Protein AF-M0D7P7-F1 (afdb_monomer_lite)

Structure (mmCIF, N/CA/C/O backbone):
data_AF-M0D7P7-F1
#
_entry.id   AF-M0D7P7-F1
#
loop_
_atom_site.group_PDB
_atom_site.id
_atom_site.type_symbol
_atom_site.label_atom_id
_atom_site.label_alt_id
_atom_site.label_comp_id
_atom_site.label_asym_id
_atom_site.label_entity_id
_atom_site.label_seq_id
_atom_site.pdbx_PDB_ins_code
_atom_site.Cartn_x
_atom_site.Cartn_y
_atom_site.Cartn_z
_atom_site.occupancy
_atom_site.B_iso_or_equiv
_atom_site.auth_seq_id
_atom_site.auth_comp_id
_atom_site.auth_asym_id
_atom_site.auth_atom_id
_atom_site.pdbx_PDB_model_num
ATOM 1 N N . MET A 1 1 ? -16.790 -7.382 10.205 1.00 41.47 1 MET A N 1
ATOM 2 C CA . MET A 1 1 ? -16.372 -6.067 9.677 1.00 41.47 1 MET A CA 1
ATOM 3 C C . MET A 1 1 ? -14.909 -6.194 9.312 1.00 41.47 1 MET A C 1
ATOM 5 O O . MET A 1 1 ? -14.154 -6.614 10.179 1.00 41.47 1 MET A O 1
ATOM 9 N N . ALA A 1 2 ? -14.524 -5.934 8.061 1.00 47.59 2 ALA A N 1
ATOM 10 C CA . ALA A 1 2 ? -13.108 -5.778 7.738 1.00 47.59 2 ALA A CA 1
ATOM 11 C C . ALA A 1 2 ? -12.615 -4.567 8.537 1.00 47.59 2 ALA A C 1
ATOM 13 O O . ALA A 1 2 ? -13.208 -3.494 8.437 1.00 47.59 2 ALA A O 1
ATOM 14 N N . ALA A 1 3 ? -11.650 -4.773 9.429 1.00 62.81 3 ALA A N 1
ATOM 15 C CA . ALA A 1 3 ? -11.081 -3.677 10.194 1.00 62.81 3 ALA A CA 1
ATOM 16 C C . ALA A 1 3 ? -10.402 -2.726 9.204 1.00 62.81 3 ALA A C 1
ATOM 18 O O . ALA A 1 3 ? -9.564 -3.162 8.416 1.00 62.81 3 ALA A O 1
ATOM 19 N N . GLU A 1 4 ? -10.799 -1.455 9.206 1.00 78.50 4 GLU A N 1
ATOM 20 C CA . GLU A 1 4 ? -10.105 -0.446 8.413 1.00 78.50 4 GLU A CA 1
ATOM 21 C C . GLU A 1 4 ? -8.648 -0.377 8.876 1.00 78.50 4 GLU A C 1
ATOM 23 O O . GLU A 1 4 ? -8.371 -0.303 10.076 1.00 78.50 4 GLU A O 1
ATOM 28 N N . LEU A 1 5 ? -7.714 -0.427 7.924 1.00 82.81 5 LEU A N 1
ATOM 29 C CA . LEU A 1 5 ? -6.296 -0.294 8.231 1.00 82.81 5 LEU A CA 1
ATOM 30 C C . LEU A 1 5 ? -6.029 1.082 8.840 1.00 82.81 5 LEU A C 1
ATOM 32 O O . LEU A 1 5 ? -6.449 2.105 8.288 1.00 82.81 5 LEU A O 1
ATOM 36 N N . THR A 1 6 ? -5.281 1.088 9.940 1.00 89.06 6 THR A N 1
ATOM 37 C CA . THR A 1 6 ? -4.703 2.309 10.511 1.00 89.06 6 THR A CA 1
ATOM 38 C C . THR A 1 6 ? -3.663 2.900 9.556 1.00 89.06 6 THR A C 1
ATOM 40 O O . THR A 1 6 ? -3.126 2.194 8.700 1.00 89.06 6 THR A O 1
ATOM 43 N N . ASP A 1 7 ? -3.334 4.182 9.707 1.00 87.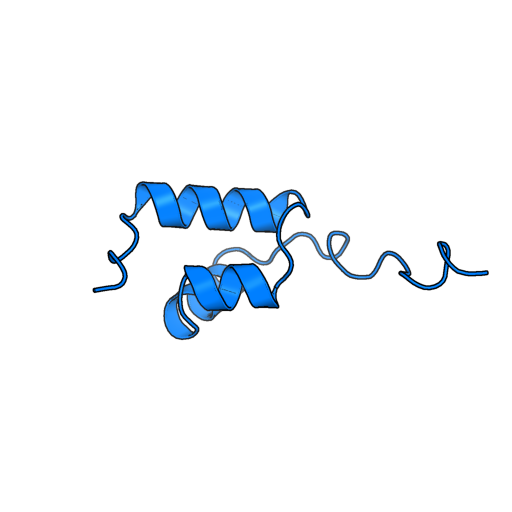31 7 ASP A N 1
ATOM 44 C CA . ASP A 1 7 ? -2.373 4.843 8.813 1.00 87.31 7 ASP A CA 1
ATOM 45 C C . ASP A 1 7 ? -0.984 4.180 8.837 1.00 87.31 7 ASP A C 1
ATOM 47 O O . ASP A 1 7 ? -0.373 4.006 7.785 1.00 87.31 7 ASP A O 1
ATOM 51 N N . ALA A 1 8 ? -0.541 3.691 10.002 1.00 88.62 8 ALA A N 1
ATOM 52 C CA . ALA A 1 8 ? 0.707 2.935 10.131 1.00 88.62 8 ALA A CA 1
ATOM 53 C C . ALA A 1 8 ? 0.687 1.625 9.323 1.00 88.62 8 ALA A C 1
ATOM 55 O O . ALA A 1 8 ? 1.660 1.279 8.658 1.00 88.62 8 ALA A O 1
ATOM 56 N N . GLN A 1 9 ? -0.442 0.912 9.323 1.00 90.31 9 GLN 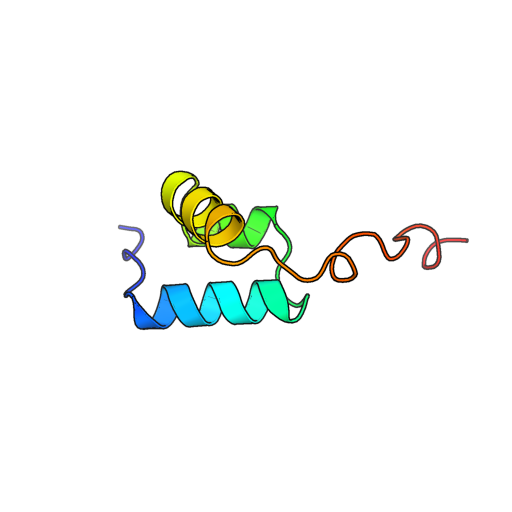A N 1
ATOM 57 C CA . GLN A 1 9 ? -0.589 -0.316 8.538 1.00 90.31 9 GLN A CA 1
ATOM 58 C C . GLN A 1 9 ? -0.633 -0.028 7.036 1.00 90.31 9 GLN A C 1
ATOM 60 O O . GLN A 1 9 ? -0.133 -0.824 6.246 1.00 90.31 9 GLN A O 1
ATOM 65 N N . ARG A 1 10 ? -1.207 1.107 6.621 1.00 90.69 10 ARG A N 1
ATOM 66 C CA . ARG A 1 10 ? -1.202 1.522 5.209 1.00 90.69 10 ARG A CA 1
ATOM 67 C C . ARG A 1 10 ? 0.211 1.819 4.723 1.00 90.69 10 ARG A C 1
ATOM 69 O O . ARG A 1 10 ? 0.576 1.398 3.627 1.00 90.69 10 ARG A O 1
ATOM 76 N N . GLU A 1 11 ? 1.005 2.499 5.545 1.00 90.44 11 GLU A N 1
ATOM 77 C CA . GLU A 1 11 ? 2.416 2.755 5.258 1.00 90.44 11 GLU A CA 1
ATOM 78 C C . GLU A 1 11 ? 3.211 1.448 5.151 1.00 90.44 11 GLU A C 1
ATOM 80 O O . GLU A 1 11 ? 3.982 1.263 4.211 1.00 90.44 11 GLU A O 1
ATOM 85 N N . GLU A 1 12 ? 2.974 0.495 6.052 1.00 92.31 12 GLU A N 1
ATOM 86 C CA . GLU A 1 12 ? 3.620 -0.816 6.004 1.00 92.31 12 GLU A CA 1
ATOM 87 C C . GLU A 1 12 ? 3.237 -1.606 4.744 1.00 92.31 12 GLU A C 1
ATOM 89 O O . GLU A 1 12 ? 4.116 -2.088 4.031 1.00 92.31 12 GLU A O 1
ATOM 94 N N . VAL A 1 13 ? 1.948 -1.667 4.397 1.00 91.19 13 VAL A N 1
ATOM 95 C CA . VAL A 1 13 ? 1.467 -2.299 3.154 1.00 91.19 13 VAL A CA 1
ATOM 96 C C . VAL A 1 13 ? 2.100 -1.649 1.919 1.00 91.19 13 VAL A C 1
ATOM 98 O O . VAL A 1 13 ? 2.482 -2.349 0.978 1.00 91.19 13 VAL A O 1
ATOM 101 N N . TRP A 1 14 ? 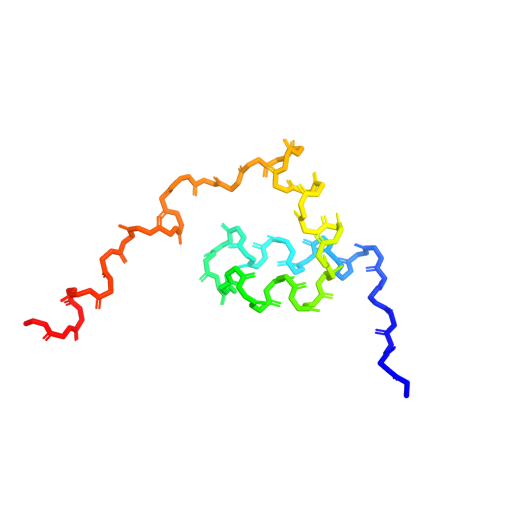2.260 -0.324 1.922 1.00 90.94 14 TRP A N 1
ATOM 102 C CA . TRP A 1 14 ? 2.943 0.395 0.849 1.00 90.94 14 TRP A CA 1
ATOM 103 C C . TRP A 1 14 ? 4.439 0.063 0.775 1.00 90.94 14 TRP A C 1
ATOM 105 O O . TRP A 1 14 ? 4.975 -0.156 -0.311 1.00 90.94 14 TRP A O 1
ATOM 115 N N . ASN A 1 15 ? 5.118 -0.048 1.914 1.00 90.00 15 ASN A N 1
ATOM 116 C CA . ASN A 1 15 ? 6.519 -0.461 1.965 1.00 90.00 15 ASN A CA 1
ATOM 117 C C . ASN A 1 15 ? 6.712 -1.908 1.481 1.00 90.00 15 ASN A C 1
ATOM 119 O O . ASN A 1 15 ? 7.675 -2.186 0.769 1.00 90.00 15 ASN A O 1
ATOM 123 N N . LEU A 1 16 ? 5.778 -2.813 1.795 1.00 89.12 16 LEU A N 1
ATOM 124 C CA . LEU A 1 16 ? 5.773 -4.198 1.306 1.00 89.12 16 LEU A CA 1
ATOM 125 C C . LEU A 1 16 ? 5.525 -4.291 -0.205 1.00 89.12 16 LEU A C 1
ATOM 127 O O . LEU A 1 16 ? 6.111 -5.127 -0.890 1.00 89.12 16 LEU A O 1
ATOM 131 N N . PHE A 1 17 ? 4.697 -3.405 -0.753 1.00 88.25 17 PHE A N 1
ATOM 132 C CA . PHE A 1 17 ? 4.556 -3.254 -2.201 1.00 88.25 17 PHE A CA 1
ATOM 133 C C . PHE A 1 17 ? 5.860 -2.769 -2.840 1.00 88.25 17 PHE A C 1
ATOM 135 O O . PHE A 1 17 ? 6.348 -3.346 -3.809 1.00 88.25 17 PHE A O 1
ATOM 142 N N . ARG A 1 18 ? 6.477 -1.742 -2.251 1.00 84.94 18 ARG A N 1
ATOM 143 C CA . ARG A 1 18 ? 7.751 -1.185 -2.718 1.00 84.94 18 ARG A CA 1
ATOM 144 C C . ARG A 1 18 ? 8.949 -2.114 -2.535 1.00 84.94 18 ARG A C 1
ATOM 146 O O . ARG A 1 18 ? 9.978 -1.872 -3.152 1.00 84.94 18 ARG A O 1
ATOM 153 N N . SER A 1 19 ? 8.861 -3.137 -1.697 1.00 85.56 19 SER A N 1
ATOM 154 C CA . SER A 1 19 ? 9.892 -4.174 -1.599 1.00 85.56 19 SER A CA 1
ATOM 155 C C . SER A 1 19 ? 9.665 -5.326 -2.582 1.00 85.56 19 SER A C 1
ATOM 157 O O . SER A 1 19 ? 10.509 -6.213 -2.673 1.00 85.56 19 SER A O 1
ATOM 159 N N . GLY A 1 20 ? 8.543 -5.322 -3.312 1.00 84.06 20 GLY A N 1
ATOM 160 C CA . GLY A 1 20 ? 8.155 -6.388 -4.236 1.00 84.06 20 GLY A CA 1
ATOM 161 C C . GLY A 1 20 ? 7.536 -7.599 -3.537 1.00 84.06 20 GLY A C 1
ATOM 162 O O . GLY A 1 20 ? 7.247 -8.599 -4.188 1.00 84.06 20 GLY A O 1
ATOM 163 N N . MET A 1 21 ? 7.314 -7.527 -2.219 1.00 85.31 21 MET A N 1
ATOM 164 C CA . MET A 1 21 ? 6.692 -8.608 -1.452 1.00 85.31 21 MET A CA 1
ATOM 165 C C . MET A 1 21 ? 5.186 -8.708 -1.724 1.00 85.31 21 MET A C 1
ATOM 167 O O . MET A 1 21 ? 4.634 -9.807 -1.713 1.00 85.31 21 MET A O 1
ATOM 171 N N . PHE A 1 22 ? 4.523 -7.578 -1.994 1.00 86.81 22 PHE A N 1
ATOM 172 C CA . PHE A 1 22 ? 3.127 -7.545 -2.428 1.00 86.81 22 PHE A CA 1
ATOM 173 C C . PHE A 1 22 ? 2.988 -7.174 -3.898 1.00 86.81 22 PHE A C 1
ATOM 175 O O . PHE A 1 22 ? 3.648 -6.265 -4.399 1.00 86.81 22 PHE A O 1
ATOM 182 N N . SER A 1 23 ? 2.068 -7.862 -4.577 1.00 85.56 23 SER A N 1
ATOM 183 C CA . SER A 1 23 ? 1.647 -7.494 -5.922 1.00 85.56 23 SER A CA 1
ATOM 184 C C . SER A 1 23 ? 0.736 -6.268 -5.884 1.00 85.56 23 SER A C 1
ATOM 186 O O . SER A 1 23 ? 0.055 -6.004 -4.892 1.00 85.56 23 SER A O 1
ATOM 188 N N . LYS A 1 24 ? 0.650 -5.557 -7.012 1.00 86.56 24 LYS A N 1
ATOM 189 C CA . LYS A 1 24 ? -0.272 -4.426 -7.191 1.00 86.56 24 LYS A CA 1
ATOM 190 C C . LYS A 1 24 ? -1.713 -4.761 -6.791 1.00 86.56 24 LYS A C 1
ATOM 192 O O . LYS A 1 24 ? -2.389 -3.930 -6.196 1.00 86.56 24 LYS A O 1
ATOM 197 N N . GLU A 1 25 ? -2.187 -5.955 -7.132 1.00 87.50 25 GLU A N 1
ATOM 198 C CA . GLU A 1 25 ? -3.560 -6.387 -6.857 1.00 87.50 25 GLU A CA 1
ATOM 199 C C . GLU A 1 25 ? -3.812 -6.533 -5.357 1.00 87.50 25 GLU A C 1
ATOM 201 O O . GLU A 1 25 ? -4.792 -5.987 -4.858 1.00 87.50 25 GLU A O 1
ATOM 206 N N . VAL A 1 26 ? -2.887 -7.181 -4.640 1.00 88.19 26 VAL A N 1
ATOM 207 C CA . VAL A 1 26 ? -2.954 -7.356 -3.182 1.00 88.19 26 VAL A CA 1
ATOM 208 C C . VAL A 1 26 ? -2.870 -6.006 -2.476 1.00 88.19 26 VAL A C 1
ATOM 210 O O . VAL A 1 26 ? -3.678 -5.706 -1.603 1.00 88.19 26 VAL A O 1
ATOM 213 N N . THR A 1 27 ? -1.933 -5.149 -2.879 1.00 90.00 27 THR A N 1
ATOM 214 C CA . THR A 1 27 ? -1.783 -3.812 -2.293 1.00 90.00 27 THR A CA 1
ATOM 215 C C . THR A 1 27 ? -3.018 -2.944 -2.536 1.00 90.00 27 THR A C 1
ATOM 217 O O . THR A 1 27 ? -3.447 -2.233 -1.629 1.00 90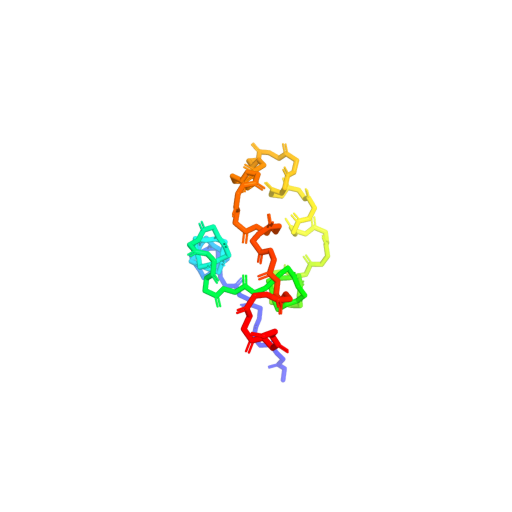.00 27 THR A O 1
ATOM 220 N N . ARG A 1 28 ? -3.623 -3.014 -3.729 1.00 90.19 28 ARG A N 1
ATOM 221 C CA . ARG A 1 28 ? -4.854 -2.279 -4.053 1.00 90.19 28 ARG A CA 1
ATOM 222 C C . ARG A 1 28 ? -6.048 -2.770 -3.237 1.00 90.19 28 ARG A C 1
ATOM 224 O O . ARG A 1 28 ? -6.834 -1.940 -2.792 1.00 90.19 28 ARG A O 1
ATOM 231 N N . ASP A 1 29 ? -6.172 -4.079 -3.034 1.00 90.69 29 ASP A N 1
ATOM 232 C CA . ASP A 1 29 ? -7.245 -4.665 -2.222 1.00 90.69 29 ASP A CA 1
ATOM 233 C C . ASP A 1 29 ? -7.123 -4.252 -0.745 1.00 90.69 29 ASP A C 1
ATOM 235 O O . ASP A 1 29 ? -8.099 -3.840 -0.124 1.00 90.69 29 ASP A O 1
ATOM 239 N N . LEU A 1 30 ? -5.897 -4.249 -0.206 1.00 89.81 30 LEU A N 1
ATOM 240 C CA . LEU A 1 30 ? -5.627 -3.875 1.184 1.00 89.81 30 LEU A CA 1
ATOM 241 C C . LEU A 1 30 ? -5.771 -2.367 1.455 1.00 89.81 30 LEU A C 1
ATOM 243 O O . LEU A 1 30 ? -6.345 -1.978 2.470 1.00 89.81 30 LEU A O 1
ATOM 247 N N . LEU A 1 31 ? -5.243 -1.503 0.580 1.00 89.25 31 LEU A N 1
ATOM 248 C CA . LEU A 1 31 ? -5.282 -0.042 0.768 1.00 89.25 31 LEU A CA 1
ATOM 249 C C . LEU A 1 31 ? -6.598 0.596 0.306 1.00 89.25 31 LEU A C 1
ATOM 251 O O . LEU A 1 31 ? -6.925 1.718 0.712 1.00 89.25 31 LEU A O 1
ATOM 255 N N . GLY A 1 32 ? -7.333 -0.100 -0.558 1.00 89.19 32 GLY A N 1
ATOM 256 C CA . GLY A 1 32 ? -8.436 0.451 -1.326 1.00 89.19 32 GLY A CA 1
ATOM 257 C C . GLY A 1 32 ? -7.952 1.251 -2.538 1.00 89.19 32 GLY A C 1
ATOM 258 O O . GLY A 1 32 ? -6.907 1.906 -2.521 1.00 89.19 32 GLY A O 1
ATOM 259 N N . 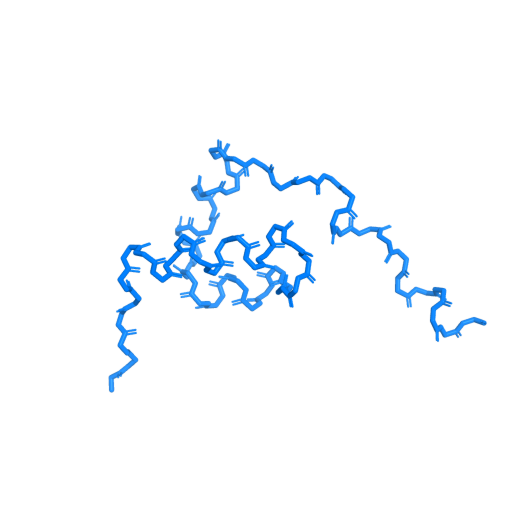GLU A 1 33 ? -8.760 1.229 -3.598 1.00 87.50 33 GLU A N 1
ATOM 260 C CA . GLU A 1 33 ? -8.424 1.797 -4.909 1.00 87.50 33 GLU A CA 1
ATOM 261 C C . GLU A 1 33 ? -8.026 3.277 -4.839 1.00 87.50 33 GLU A C 1
ATOM 263 O O . GLU A 1 33 ? -6.957 3.652 -5.317 1.00 87.50 33 GLU A O 1
ATOM 268 N N . ARG A 1 34 ? -8.810 4.103 -4.135 1.00 85.88 34 ARG A N 1
ATOM 269 C CA . ARG A 1 34 ? -8.538 5.545 -4.012 1.00 85.88 34 ARG A CA 1
ATOM 270 C C . ARG A 1 34 ? -7.205 5.848 -3.319 1.00 85.88 34 ARG A C 1
ATOM 272 O O . ARG A 1 34 ? -6.496 6.765 -3.721 1.00 85.88 34 ARG A O 1
ATOM 279 N N . THR A 1 35 ? -6.882 5.116 -2.254 1.00 86.62 35 THR A N 1
ATOM 280 C CA . THR A 1 35 ? -5.644 5.324 -1.484 1.00 86.62 35 THR A CA 1
ATOM 281 C C . THR A 1 35 ? -4.436 4.858 -2.283 1.00 86.62 35 THR A C 1
ATOM 283 O O . THR A 1 35 ? -3.409 5.532 -2.302 1.00 86.62 35 THR A O 1
ATOM 286 N N . PHE A 1 36 ? -4.570 3.718 -2.963 1.00 88.44 36 PHE A N 1
ATOM 287 C CA . PHE A 1 36 ? -3.523 3.171 -3.809 1.00 88.44 36 PHE A CA 1
ATOM 288 C C . PHE A 1 36 ? -3.151 4.139 -4.940 1.00 88.44 36 PHE A C 1
ATOM 290 O O . PHE A 1 36 ? -1.971 4.431 -5.118 1.00 88.44 36 PHE A O 1
ATOM 297 N N . GLU A 1 37 ? -4.132 4.685 -5.665 1.00 86.94 37 GLU A N 1
ATOM 298 C CA . GLU A 1 37 ? -3.853 5.635 -6.751 1.00 86.94 37 GLU A CA 1
ATOM 299 C C . GLU A 1 37 ? -3.185 6.920 -6.252 1.00 86.94 37 GLU A C 1
ATOM 301 O O . GLU A 1 37 ? -2.197 7.356 -6.841 1.00 86.94 37 GLU A O 1
ATOM 306 N N . ALA A 1 38 ? -3.637 7.464 -5.117 1.00 87.44 38 ALA A N 1
ATOM 307 C CA . ALA A 1 38 ? -3.014 8.640 -4.511 1.00 87.44 38 ALA A CA 1
ATOM 308 C C . ALA A 1 38 ? -1.540 8.396 -4.127 1.00 87.44 38 ALA A C 1
ATOM 310 O O . ALA A 1 38 ? -0.697 9.272 -4.312 1.00 87.44 38 ALA A O 1
ATOM 311 N N . LEU A 1 39 ? -1.210 7.206 -3.613 1.00 86.06 39 LEU A N 1
ATOM 312 C CA . LEU A 1 39 ? 0.165 6.842 -3.252 1.00 86.06 39 LEU A CA 1
ATOM 313 C C . LEU A 1 39 ? 1.050 6.599 -4.478 1.00 86.06 39 LEU A C 1
ATOM 315 O O . LEU A 1 39 ? 2.215 6.990 -4.470 1.00 86.06 39 LEU A O 1
ATOM 319 N N . VAL A 1 40 ? 0.508 6.002 -5.542 1.00 86.31 40 VAL A N 1
ATOM 320 C CA . VAL A 1 40 ? 1.223 5.838 -6.818 1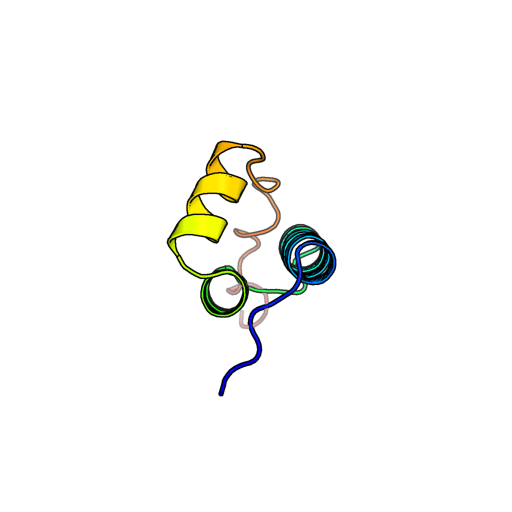.00 86.31 40 VAL A CA 1
ATOM 321 C C . VAL A 1 40 ? 1.542 7.193 -7.449 1.00 86.31 40 VAL A C 1
ATOM 323 O O . VAL A 1 40 ? 2.649 7.373 -7.951 1.00 86.31 40 VAL A O 1
ATOM 326 N N . GLU A 1 41 ? 0.607 8.144 -7.413 1.00 85.75 41 GLU A N 1
ATOM 327 C CA . GLU A 1 41 ? 0.819 9.498 -7.937 1.00 85.75 41 GLU A CA 1
ATOM 328 C C . GLU A 1 41 ? 1.842 10.278 -7.097 1.00 85.75 41 GLU A C 1
ATOM 330 O O . GLU A 1 41 ? 2.761 10.891 -7.640 1.00 85.75 41 GLU A O 1
ATOM 335 N N . ALA A 1 42 ? 1.720 10.222 -5.767 1.00 84.94 42 ALA A N 1
ATOM 336 C CA . ALA A 1 42 ? 2.598 10.949 -4.855 1.00 84.94 42 ALA A CA 1
ATOM 337 C C . ALA A 1 42 ? 4.008 10.348 -4.759 1.00 84.94 42 ALA A C 1
ATOM 339 O O . ALA A 1 42 ? 4.978 11.054 -4.483 1.00 84.94 42 ALA A O 1
ATOM 340 N N . THR A 1 43 ? 4.144 9.031 -4.898 1.00 81.75 43 THR A N 1
ATOM 341 C CA . THR A 1 43 ? 5.415 8.326 -4.708 1.00 81.75 43 THR A CA 1
ATOM 342 C C . THR A 1 43 ? 5.488 7.127 -5.649 1.00 81.75 43 THR A C 1
ATOM 344 O O . THR A 1 43 ? 5.325 5.994 -5.203 1.00 81.75 43 THR A O 1
ATOM 347 N N . PRO A 1 44 ? 5.745 7.334 -6.950 1.00 70.06 44 PRO A N 1
ATOM 348 C CA . PRO A 1 44 ? 5.736 6.245 -7.915 1.00 70.06 44 PRO A CA 1
ATOM 349 C C . PRO A 1 44 ? 6.682 5.115 -7.475 1.00 70.06 44 PRO A C 1
ATOM 351 O O . PRO A 1 44 ? 7.817 5.387 -7.059 1.00 70.06 44 PRO A O 1
ATOM 354 N N . PRO A 1 45 ? 6.232 3.847 -7.515 1.00 64.81 45 PRO A N 1
ATOM 355 C CA . PRO A 1 45 ? 7.092 2.729 -7.168 1.00 64.81 45 PRO A CA 1
ATOM 356 C C . PRO A 1 45 ? 8.281 2.667 -8.142 1.00 64.81 45 PRO A C 1
ATOM 358 O O . PRO A 1 45 ? 8.135 3.039 -9.311 1.00 64.81 45 PRO A O 1
ATOM 361 N N . PRO A 1 46 ? 9.458 2.197 -7.688 1.00 64.38 46 PRO A N 1
ATOM 362 C CA . PRO A 1 46 ? 10.584 1.938 -8.574 1.00 64.38 46 PRO A CA 1
ATOM 363 C C . PRO A 1 46 ? 10.142 1.085 -9.764 1.00 64.38 46 PRO A C 1
ATOM 365 O O . PRO A 1 46 ? 9.523 0.036 -9.586 1.00 64.38 46 PRO A O 1
ATOM 368 N N . VAL A 1 47 ? 10.462 1.556 -10.969 1.00 59.78 47 VAL A N 1
ATOM 369 C CA . VAL A 1 47 ? 10.001 0.994 -12.251 1.00 59.78 47 VAL A CA 1
ATOM 370 C C . VAL A 1 47 ? 10.429 -0.474 -12.439 1.00 59.78 47 VAL A C 1
ATOM 372 O O . VAL A 1 47 ? 9.816 -1.174 -13.232 1.00 59.78 47 VAL A O 1
ATOM 375 N N . ASP A 1 48 ? 11.413 -0.942 -11.660 1.00 57.47 48 ASP A N 1
ATOM 376 C CA . ASP A 1 48 ? 11.975 -2.303 -11.676 1.00 57.47 48 ASP A CA 1
ATOM 377 C C . ASP A 1 48 ? 11.269 -3.329 -10.767 1.00 57.47 48 ASP A C 1
ATOM 379 O O . ASP A 1 48 ? 11.585 -4.516 -10.823 1.00 57.47 48 ASP A O 1
ATOM 383 N N . LEU A 1 49 ? 10.330 -2.925 -9.902 1.00 56.12 49 LEU A N 1
ATOM 384 C CA . LEU A 1 49 ? 9.664 -3.869 -8.976 1.00 56.12 49 LEU A CA 1
ATOM 385 C C . LEU A 1 49 ? 8.543 -4.685 -9.619 1.00 56.12 49 LEU A C 1
ATOM 387 O O . LEU A 1 49 ? 8.080 -5.679 -9.069 1.00 56.12 49 LEU A O 1
ATOM 391 N N . PHE A 1 50 ? 8.130 -4.274 -10.806 1.00 57.81 50 PHE A N 1
ATOM 392 C CA . PHE A 1 50 ? 7.291 -5.029 -11.720 1.00 57.81 50 PHE A CA 1
ATOM 393 C C . PHE A 1 50 ? 8.019 -4.955 -13.062 1.00 57.81 50 PHE A C 1
ATOM 395 O O . PHE A 1 50 ? 8.672 -3.956 -13.301 1.00 57.81 50 PHE A O 1
ATOM 402 N N . TRP A 1 51 ? 7.936 -5.972 -13.920 1.00 51.69 51 TRP A N 1
ATOM 403 C CA . TRP A 1 51 ? 8.670 -6.106 -15.201 1.00 51.69 51 TRP A CA 1
ATOM 404 C C . TRP A 1 51 ? 10.005 -6.861 -15.166 1.00 51.69 51 TRP A C 1
ATOM 406 O O . TRP A 1 51 ? 10.641 -7.022 -16.205 1.00 51.69 51 TRP A O 1
ATOM 416 N N . GLY A 1 52 ? 10.358 -7.486 -14.044 1.00 41.78 52 GLY A N 1
ATOM 417 C CA . GLY A 1 52 ? 11.118 -8.731 -14.096 1.00 41.78 52 GLY A CA 1
ATOM 418 C C . GLY A 1 52 ? 10.189 -9.847 -14.556 1.00 41.78 52 GLY A C 1
ATOM 419 O O . GLY A 1 52 ? 9.548 -10.476 -13.724 1.00 41.78 52 GLY A O 1
ATOM 420 N N . ASP A 1 53 ? 10.044 -10.005 -15.872 1.00 45.16 53 ASP A N 1
ATOM 421 C CA . ASP A 1 53 ? 9.979 -11.305 -16.534 1.00 45.16 53 ASP A CA 1
ATOM 422 C C . ASP A 1 53 ? 9.551 -12.458 -15.588 1.00 45.16 53 ASP A C 1
ATOM 424 O O . ASP A 1 53 ? 10.360 -13.084 -14.909 1.00 45.16 53 ASP A O 1
ATOM 428 N N . ALA A 1 54 ? 8.245 -12.708 -15.476 1.00 48.66 54 ALA A N 1
ATOM 429 C CA . ALA A 1 54 ? 7.751 -13.959 -14.900 1.00 48.66 54 ALA A CA 1
ATOM 430 C C . ALA A 1 54 ? 7.859 -15.120 -15.916 1.00 48.66 54 ALA A C 1
ATOM 432 O O . ALA A 1 54 ? 7.495 -16.248 -15.594 1.00 48.66 54 ALA A O 1
ATOM 433 N N . ASN A 1 55 ? 8.375 -14.865 -17.128 1.00 47.94 55 ASN A N 1
ATOM 434 C CA . ASN A 1 55 ? 8.660 -15.880 -18.143 1.00 47.94 55 ASN A CA 1
ATOM 435 C C . ASN A 1 55 ? 10.040 -16.549 -17.960 1.00 47.94 55 ASN A C 1
ATOM 437 O O . ASN A 1 55 ? 10.256 -17.603 -18.543 1.00 47.94 55 ASN A O 1
ATOM 441 N N . GLN A 1 56 ? 10.943 -16.037 -17.118 1.00 48.28 56 GLN A N 1
ATOM 442 C CA . GLN A 1 56 ? 12.249 -16.670 -16.826 1.00 48.28 56 GLN A CA 1
ATOM 443 C C . GLN A 1 56 ? 12.198 -17.753 -15.733 1.00 48.28 56 GLN A C 1
ATOM 445 O O . GLN A 1 56 ? 13.173 -18.475 -15.551 1.00 48.28 56 GLN A O 1
ATOM 450 N N . PHE A 1 57 ? 11.074 -17.918 -15.022 1.00 49.72 57 PHE A N 1
ATOM 451 C CA . PHE A 1 57 ? 10.880 -19.045 -14.091 1.00 49.72 57 PHE A CA 1
ATOM 452 C C . PHE A 1 57 ? 10.157 -20.249 -14.730 1.00 49.72 57 PHE A C 1
ATOM 454 O O . PHE A 1 57 ? 10.004 -21.278 -14.073 1.00 49.72 57 PHE A O 1
ATOM 461 N N . PHE A 1 58 ? 9.733 -20.140 -15.998 1.00 49.78 58 PHE A N 1
ATOM 462 C CA . PHE A 1 58 ? 9.027 -21.194 -16.746 1.00 49.78 58 PHE A CA 1
ATOM 463 C C . PHE A 1 58 ? 9.618 -21.486 -18.145 1.00 49.78 58 PHE A C 1
ATOM 465 O O . PHE A 1 58 ? 8.951 -22.151 -18.940 1.00 49.78 58 PHE A O 1
ATOM 472 N N . ALA A 1 59 ? 10.837 -21.025 -18.452 1.00 37.03 59 ALA A N 1
ATOM 473 C CA . ALA A 1 59 ? 11.548 -21.311 -19.707 1.00 37.03 59 ALA A CA 1
ATOM 474 C C . ALA A 1 59 ? 12.766 -22.220 -19.491 1.00 37.03 59 ALA A C 1
ATOM 476 O O . ALA A 1 59 ? 13.495 -22.002 -18.496 1.00 37.03 59 ALA A O 1
#

Radius of gyration: 12.91 Å; chains: 1; bounding box: 29×32×30 Å

pLDDT: mean 76.32, std 17.14, range [37.03, 92.31]

Foldseek 3Di:
DPPQDDPVVLVVLVVCVLVLVDDPVRNCVNCPVVRSVVCCVVPPRDPPSPPPDPPVVVD

Sequence (59 aa):
MAAELTDAQREEVWNLFRSGMFSKEVTRDLLGERTFEALVEATPPPVDLFWGDANQFFA

Secondary structure (DSSP, 8-state):
-PPPPPHHHHHHHHHHHHTTSS-HHHHHHHH-HHHHHHHHHHSPPPTTSS-S-TTTT--

Organism: NCBI:txid1227487